Protein AF-A0A958B3D1-F1 (afdb_monomer)

Mean predicted aligned error: 5.1 Å

Radius of gyration: 20.56 Å; Cα contacts (8 Å, |Δi|>4): 135; chains: 1; bounding box: 48×47×53 Å

Structure (mmCIF, N/CA/C/O backbone):
data_AF-A0A958B3D1-F1
#
_entry.id   AF-A0A958B3D1-F1
#
loop_
_atom_site.group_PDB
_atom_site.id
_atom_site.type_symbol
_atom_site.label_atom_id
_atom_site.label_alt_id
_atom_site.label_comp_id
_atom_site.label_asym_id
_atom_site.label_entity_id
_atom_site.label_seq_id
_atom_site.pdbx_PDB_ins_code
_atom_site.Cartn_x
_atom_site.Cartn_y
_atom_site.Cartn_z
_atom_site.occupancy
_atom_site.B_iso_or_equiv
_atom_site.auth_seq_id
_atom_site.auth_comp_id
_atom_site.auth_asym_id
_atom_site.auth_atom_id
_atom_site.pdbx_PDB_model_num
ATOM 1 N N . MET A 1 1 ? 0.537 1.829 -17.828 1.00 72.56 1 MET A N 1
ATOM 2 C CA . MET A 1 1 ? -0.179 0.529 -17.848 1.00 72.56 1 MET A CA 1
ATOM 3 C C . MET A 1 1 ? 0.617 -0.429 -18.727 1.00 72.56 1 MET A C 1
ATOM 5 O O . MET A 1 1 ? 1.122 0.026 -19.743 1.00 72.56 1 MET A O 1
ATOM 9 N N . PHE A 1 2 ? 0.800 -1.696 -18.337 1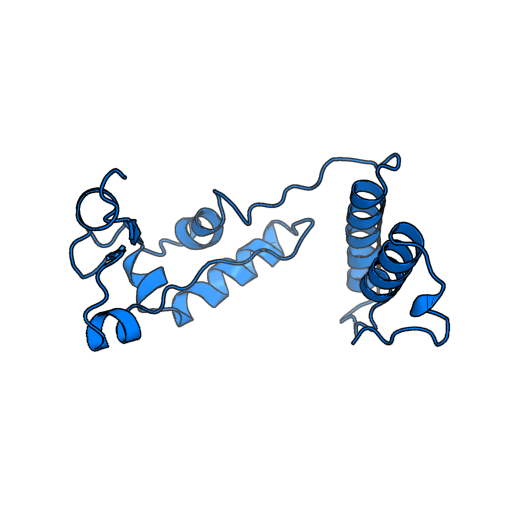.00 92.25 2 PHE A N 1
ATOM 10 C CA . PHE A 1 2 ? 1.580 -2.659 -19.131 1.00 92.25 2 PHE A CA 1
ATOM 11 C C . PHE A 1 2 ? 0.892 -2.945 -20.472 1.00 92.25 2 PHE A C 1
ATOM 13 O O . PHE A 1 2 ? -0.258 -3.385 -20.489 1.00 92.25 2 PHE A O 1
ATOM 20 N N . VAL A 1 3 ? 1.604 -2.720 -21.576 1.00 93.94 3 VAL A N 1
ATOM 21 C CA . VAL A 1 3 ? 1.149 -3.071 -22.925 1.00 93.94 3 VAL A CA 1
ATOM 22 C C . VAL A 1 3 ? 1.797 -4.392 -23.311 1.00 93.94 3 VAL A C 1
ATOM 24 O O . VAL A 1 3 ? 3.013 -4.549 -23.206 1.00 93.94 3 VAL A O 1
ATOM 27 N N . ARG A 1 4 ? 0.980 -5.363 -23.723 1.00 95.69 4 ARG A N 1
ATOM 28 C CA . ARG A 1 4 ? 1.493 -6.656 -24.179 1.00 95.69 4 ARG A CA 1
ATOM 29 C C . ARG A 1 4 ? 2.192 -6.464 -25.530 1.00 95.69 4 ARG A C 1
ATOM 31 O O . ARG A 1 4 ? 1.584 -5.852 -26.403 1.00 95.69 4 ARG A O 1
ATOM 38 N N . PRO A 1 5 ? 3.412 -6.988 -25.716 1.00 95.06 5 PRO A N 1
ATOM 39 C CA . PRO A 1 5 ? 4.048 -7.002 -27.027 1.00 95.06 5 PRO A CA 1
ATOM 40 C C . PRO A 1 5 ? 3.277 -7.915 -27.991 1.00 95.06 5 PRO A C 1
ATOM 42 O O . PRO A 1 5 ? 2.621 -8.867 -27.561 1.00 95.06 5 PRO A O 1
ATOM 45 N N . ASP A 1 6 ? 3.397 -7.669 -29.294 1.00 96.75 6 ASP A N 1
ATOM 46 C CA . ASP A 1 6 ? 2.649 -8.401 -30.330 1.00 96.75 6 ASP A CA 1
ATOM 47 C C . ASP A 1 6 ? 2.911 -9.917 -30.304 1.00 96.75 6 ASP A C 1
ATOM 49 O O . ASP A 1 6 ? 2.022 -10.728 -30.567 1.00 96.75 6 ASP A O 1
ATOM 53 N N . ASN A 1 7 ? 4.116 -10.327 -29.901 1.00 96.56 7 ASN A N 1
ATOM 54 C CA . ASN A 1 7 ? 4.509 -11.730 -29.780 1.00 96.56 7 ASN A CA 1
ATOM 55 C C . ASN A 1 7 ? 4.097 -12.389 -28.446 1.00 96.56 7 ASN A C 1
ATOM 57 O O . ASN A 1 7 ? 4.530 -13.505 -28.163 1.00 96.56 7 ASN A O 1
ATOM 61 N N . TRP A 1 8 ? 3.250 -11.759 -27.622 1.00 97.31 8 TRP A N 1
ATOM 62 C CA . TRP A 1 8 ? 2.885 -12.237 -26.277 1.00 97.31 8 TRP A CA 1
ATOM 63 C C . TRP A 1 8 ? 2.490 -13.718 -26.210 1.00 97.31 8 TRP A C 1
ATOM 65 O O . TRP A 1 8 ? 2.887 -14.445 -25.293 1.00 97.31 8 TRP A O 1
ATOM 75 N N . ASN A 1 9 ? 1.709 -14.182 -27.188 1.00 97.25 9 ASN A N 1
ATOM 76 C CA . ASN A 1 9 ? 1.213 -15.558 -27.229 1.00 97.25 9 ASN A CA 1
ATOM 77 C C . ASN A 1 9 ? 2.310 -16.585 -27.555 1.00 97.25 9 ASN A C 1
ATOM 79 O O . ASN A 1 9 ? 2.146 -17.751 -27.213 1.00 97.25 9 ASN A O 1
ATOM 83 N N . GLN A 1 10 ? 3.429 -16.149 -28.136 1.00 97.69 10 GLN A N 1
ATOM 84 C CA . GLN A 1 10 ? 4.596 -16.978 -28.457 1.00 97.69 10 GLN A CA 1
ATOM 85 C C . GLN A 1 10 ? 5.612 -17.026 -27.304 1.00 97.69 10 GLN A C 1
ATOM 87 O O . GLN A 1 10 ? 6.433 -17.934 -27.248 1.00 97.69 10 GLN A O 1
ATOM 92 N N . MET A 1 11 ? 5.540 -16.073 -26.369 1.00 98.00 11 MET A N 1
ATOM 93 C CA . MET A 1 11 ? 6.422 -16.009 -25.203 1.00 98.00 11 MET A CA 1
ATOM 94 C C . MET A 1 11 ? 6.110 -17.115 -24.188 1.00 98.00 11 MET A C 1
ATOM 96 O O . MET A 1 11 ? 4.949 -17.376 -23.852 1.00 98.00 11 MET A O 1
ATOM 100 N N . THR A 1 12 ? 7.159 -17.691 -23.619 1.00 98.12 12 THR A N 1
ATOM 101 C CA . THR A 1 12 ? 7.123 -18.580 -22.457 1.00 98.12 12 THR A CA 1
ATOM 102 C C . THR A 1 12 ? 6.622 -17.852 -21.198 1.00 98.12 12 THR A C 1
ATOM 104 O O . THR A 1 12 ? 6.640 -16.617 -21.119 1.00 98.12 12 THR A O 1
ATOM 107 N N . PRO A 1 13 ? 6.205 -18.584 -20.146 1.00 97.06 13 PRO A N 1
ATOM 108 C CA . PRO A 1 13 ? 5.838 -17.972 -18.869 1.00 97.06 13 PRO A CA 1
ATOM 109 C C . PRO A 1 13 ? 6.933 -17.077 -18.262 1.00 97.06 13 PRO A C 1
ATOM 111 O O . PRO A 1 13 ? 6.610 -16.020 -17.714 1.00 97.06 13 PRO A O 1
ATOM 114 N N . LEU A 1 14 ? 8.211 -17.459 -18.394 1.00 95.50 14 LEU A N 1
ATOM 115 C CA . LEU A 1 14 ? 9.348 -16.685 -17.881 1.00 95.50 14 LEU A CA 1
ATOM 116 C C . LEU A 1 14 ? 9.567 -15.393 -18.668 1.00 95.50 14 LEU A C 1
ATOM 118 O O . LEU A 1 14 ? 9.745 -14.338 -18.063 1.00 95.50 14 LEU A O 1
ATOM 122 N N . GLU A 1 15 ? 9.466 -15.431 -19.995 1.00 96.81 15 GLU A N 1
ATOM 123 C CA . GLU A 1 15 ? 9.561 -14.224 -20.822 1.00 96.81 15 GLU A CA 1
ATOM 124 C C . GLU A 1 15 ? 8.407 -13.259 -20.529 1.00 96.81 15 GLU A C 1
ATOM 126 O O . GLU A 1 15 ? 8.620 -12.057 -20.373 1.00 96.81 15 GLU A O 1
ATOM 131 N N . ARG A 1 16 ? 7.178 -13.772 -20.374 1.00 97.50 16 ARG A N 1
ATOM 132 C CA . ARG A 1 16 ? 6.017 -12.954 -19.982 1.00 97.50 16 ARG A CA 1
ATOM 133 C C . ARG A 1 16 ? 6.201 -12.325 -18.603 1.00 97.50 16 ARG A C 1
ATOM 135 O O . ARG A 1 16 ? 5.796 -11.182 -18.390 1.00 97.50 16 ARG A O 1
ATOM 142 N N . ARG A 1 17 ? 6.781 -13.070 -17.655 1.00 95.81 17 ARG A N 1
ATOM 143 C CA . ARG A 1 17 ? 7.137 -12.562 -16.323 1.00 95.81 17 ARG A CA 1
ATOM 144 C C . ARG A 1 17 ? 8.169 -11.445 -16.438 1.00 95.81 17 ARG A C 1
ATOM 146 O O . ARG A 1 17 ? 7.918 -10.370 -15.902 1.00 95.81 17 ARG A O 1
ATOM 153 N N . LYS A 1 18 ? 9.254 -11.669 -17.183 1.00 95.38 18 LYS A N 1
ATOM 154 C CA . LYS A 1 18 ? 10.297 -10.670 -17.432 1.00 95.38 18 LYS A CA 1
ATOM 155 C C . LYS A 1 18 ? 9.711 -9.394 -18.037 1.00 95.38 18 LYS A C 1
ATOM 157 O O . LYS A 1 18 ? 9.925 -8.327 -17.485 1.00 95.38 18 LYS A O 1
ATOM 162 N N . ALA A 1 19 ? 8.895 -9.500 -19.086 1.00 96.25 19 ALA A N 1
ATOM 163 C CA . ALA A 1 19 ? 8.279 -8.340 -19.735 1.00 96.25 19 ALA A CA 1
ATOM 164 C C . ALA A 1 19 ? 7.405 -7.506 -18.782 1.00 96.25 19 ALA A C 1
ATOM 166 O O . ALA A 1 19 ? 7.448 -6.277 -18.817 1.00 96.25 19 ALA A O 1
ATOM 167 N N . ARG A 1 20 ? 6.636 -8.157 -17.895 1.00 96.19 20 ARG A N 1
ATOM 168 C CA . ARG A 1 20 ? 5.851 -7.451 -16.868 1.00 96.19 20 ARG A CA 1
ATOM 169 C C . ARG A 1 20 ? 6.740 -6.753 -15.843 1.00 96.19 20 ARG A C 1
ATOM 171 O O . ARG A 1 20 ? 6.461 -5.610 -15.499 1.00 96.19 20 ARG A O 1
ATOM 178 N N . LEU A 1 21 ? 7.783 -7.428 -15.364 1.00 96.00 21 LEU A N 1
ATOM 179 C CA . LEU A 1 21 ? 8.709 -6.858 -14.385 1.00 96.00 21 LEU A CA 1
ATOM 180 C C . LEU A 1 21 ? 9.542 -5.720 -14.986 1.00 96.00 21 LEU A C 1
ATOM 182 O O . LEU A 1 21 ? 9.762 -4.723 -14.309 1.00 96.00 21 LEU A O 1
ATOM 186 N N . ASP A 1 22 ? 9.950 -5.825 -16.253 1.00 95.56 22 ASP A N 1
ATOM 187 C CA . ASP A 1 22 ? 10.664 -4.765 -16.972 1.00 95.56 22 ASP A CA 1
ATOM 188 C C . ASP A 1 22 ? 9.773 -3.524 -17.110 1.00 95.56 22 ASP A C 1
ATOM 190 O O . ASP A 1 22 ? 10.207 -2.410 -16.825 1.00 95.56 22 ASP A O 1
ATOM 194 N N . ALA A 1 23 ? 8.507 -3.707 -17.490 1.00 95.50 23 ALA A N 1
ATOM 195 C CA . ALA A 1 23 ? 7.557 -2.605 -17.597 1.00 95.50 23 ALA A CA 1
ATOM 196 C C . ALA A 1 23 ? 7.201 -1.977 -16.242 1.00 95.50 23 ALA A C 1
ATOM 198 O O . ALA A 1 23 ? 6.945 -0.779 -16.172 1.00 95.50 23 ALA A O 1
ATOM 199 N N . TRP A 1 24 ? 7.163 -2.775 -15.174 1.00 94.81 24 TRP A N 1
ATOM 200 C CA . TRP A 1 24 ? 6.938 -2.286 -13.816 1.00 94.81 24 TRP A CA 1
ATOM 201 C C . TRP A 1 24 ? 8.143 -1.497 -13.287 1.00 94.81 24 TRP A C 1
ATOM 203 O O . TRP A 1 24 ? 7.962 -0.392 -12.784 1.00 94.81 24 TRP A O 1
ATOM 213 N N . GLN A 1 25 ? 9.363 -2.018 -13.456 1.00 95.25 25 GLN A N 1
ATOM 214 C CA . GLN A 1 25 ? 10.596 -1.365 -13.007 1.00 95.25 25 GLN A CA 1
ATOM 215 C C . GLN A 1 25 ? 10.850 -0.030 -13.716 1.00 95.25 25 GLN A C 1
ATOM 217 O O . GLN A 1 25 ? 11.384 0.898 -13.116 1.00 95.25 25 GLN A O 1
ATOM 222 N N . ASN A 1 26 ? 10.463 0.056 -14.991 1.00 94.19 26 ASN A N 1
ATOM 223 C CA . ASN A 1 26 ? 10.667 1.228 -15.841 1.00 94.19 26 ASN A CA 1
ATOM 224 C C . ASN A 1 26 ? 9.371 2.020 -16.070 1.00 94.19 26 ASN A C 1
ATOM 226 O O . ASN A 1 26 ? 9.228 2.697 -17.090 1.00 94.19 26 ASN A O 1
ATOM 230 N N . ALA A 1 27 ? 8.397 1.910 -15.161 1.00 93.75 27 ALA A N 1
ATOM 231 C CA . ALA A 1 27 ? 7.184 2.709 -15.246 1.00 93.75 27 ALA A CA 1
ATOM 232 C C . ALA A 1 27 ? 7.544 4.211 -15.252 1.00 93.75 27 ALA A C 1
ATOM 234 O O . ALA A 1 27 ? 8.397 4.630 -14.468 1.00 93.75 27 ALA A O 1
ATOM 235 N N . PRO A 1 28 ? 6.916 5.036 -16.113 1.00 92.56 28 PRO A N 1
ATOM 236 C CA . PRO A 1 28 ? 7.197 6.464 -16.146 1.00 92.56 28 PRO A CA 1
ATOM 237 C C . PRO A 1 28 ? 6.683 7.109 -14.856 1.00 92.56 28 PRO A C 1
ATOM 239 O O . PRO A 1 28 ? 5.476 7.142 -14.608 1.00 92.56 28 PRO A O 1
ATOM 242 N N . VAL A 1 29 ? 7.610 7.596 -14.035 1.00 93.25 29 VAL A N 1
ATOM 243 C CA . VAL A 1 29 ? 7.337 8.294 -12.776 1.00 93.25 29 VAL A CA 1
ATOM 244 C C . VAL A 1 29 ? 7.945 9.687 -12.865 1.00 93.25 29 VAL A C 1
ATOM 246 O O . VAL A 1 29 ? 9.110 9.839 -13.226 1.00 93.25 29 VAL A O 1
ATOM 249 N N . GLU A 1 30 ? 7.152 10.702 -12.536 1.00 96.50 30 GLU A N 1
ATOM 250 C CA . GLU A 1 30 ? 7.647 12.064 -12.359 1.00 96.50 30 GLU A CA 1
ATOM 251 C C . GLU A 1 30 ? 8.214 12.201 -10.943 1.00 96.50 30 GLU A C 1
ATOM 253 O O . GLU A 1 30 ? 7.495 12.051 -9.951 1.00 96.50 30 GLU A O 1
ATOM 258 N N . PHE A 1 31 ? 9.521 12.435 -10.841 1.00 95.94 31 PHE A N 1
ATOM 259 C CA . PHE A 1 31 ? 10.200 12.594 -9.559 1.00 95.94 31 PHE A CA 1
ATOM 260 C C . PHE A 1 31 ? 10.280 14.065 -9.170 1.00 95.94 31 PHE A C 1
ATOM 262 O O . PHE A 1 31 ? 10.602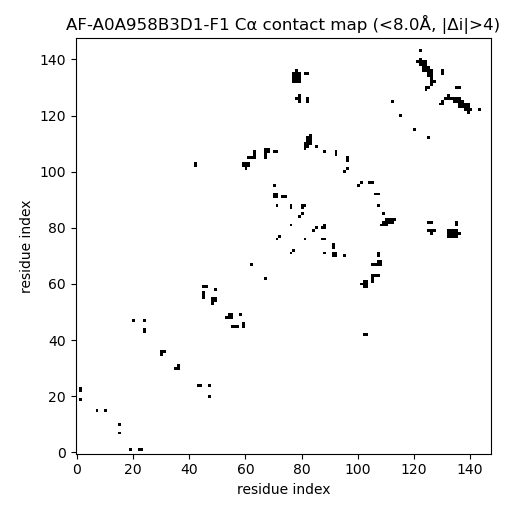 14.925 -9.984 1.00 95.94 31 PHE A O 1
ATOM 269 N N . VAL A 1 32 ? 10.052 14.343 -7.886 1.00 96.44 32 VAL A N 1
ATOM 270 C CA . VAL A 1 32 ? 10.136 15.702 -7.328 1.00 96.44 32 VAL A CA 1
ATOM 271 C C . VAL A 1 32 ? 11.564 16.258 -7.301 1.00 96.44 32 VAL A C 1
ATOM 273 O O . VAL A 1 32 ? 11.743 17.465 -7.172 1.00 96.44 32 VAL A O 1
ATOM 276 N N . SER A 1 33 ? 12.578 15.389 -7.387 1.00 97.75 33 SER A N 1
ATOM 277 C CA . SER A 1 33 ? 13.988 15.773 -7.454 1.00 97.75 33 SER A CA 1
ATOM 278 C C . SER A 1 33 ? 14.869 14.637 -8.008 1.00 97.75 33 SER A C 1
ATOM 280 O O . SER A 1 33 ? 14.454 13.470 -7.975 1.00 97.75 33 SER A O 1
ATOM 282 N N . PRO A 1 34 ? 16.100 14.938 -8.466 1.00 97.75 34 PRO A N 1
ATOM 283 C CA . PRO A 1 34 ? 17.074 13.920 -8.872 1.00 97.75 34 PRO A CA 1
ATOM 284 C C . PRO A 1 34 ? 17.437 12.935 -7.750 1.00 97.75 34 PRO A C 1
ATOM 286 O O . PRO A 1 34 ? 17.649 11.748 -7.996 1.00 97.75 34 PRO A O 1
ATOM 289 N N . GLU A 1 35 ? 17.478 13.398 -6.500 1.00 96.50 35 GLU A N 1
ATOM 290 C CA . GLU A 1 35 ? 17.765 12.559 -5.332 1.00 96.50 35 GLU A CA 1
ATOM 291 C C . GLU A 1 35 ? 16.643 11.542 -5.095 1.00 96.50 35 GLU A C 1
ATOM 293 O O . GLU A 1 35 ? 16.917 10.378 -4.793 1.00 96.50 35 GLU A O 1
ATOM 298 N N . ALA A 1 36 ? 15.383 11.957 -5.272 1.00 94.31 36 ALA A N 1
ATOM 299 C CA . ALA A 1 36 ? 14.231 11.066 -5.171 1.00 94.31 36 ALA A CA 1
ATOM 300 C C . ALA A 1 36 ? 14.263 9.981 -6.260 1.00 94.31 36 ALA A C 1
ATOM 302 O O . ALA A 1 36 ? 14.022 8.809 -5.964 1.00 94.31 36 ALA A O 1
ATOM 303 N N . GLU A 1 37 ? 14.621 10.348 -7.494 1.00 96.12 37 GLU A N 1
ATOM 304 C CA . GLU A 1 37 ? 14.802 9.399 -8.597 1.00 96.12 37 GLU A CA 1
ATOM 305 C C . GLU A 1 37 ? 15.918 8.389 -8.300 1.00 96.12 37 GLU A C 1
ATOM 307 O O . GLU A 1 37 ? 15.720 7.178 -8.434 1.00 96.12 37 GLU A O 1
ATOM 312 N N . ALA A 1 38 ? 17.085 8.863 -7.856 1.00 96.00 38 ALA A N 1
ATOM 313 C CA . ALA A 1 38 ? 18.212 7.997 -7.524 1.00 96.00 38 ALA A CA 1
ATOM 314 C C . ALA A 1 38 ? 17.851 7.013 -6.400 1.00 96.00 38 ALA A C 1
ATOM 316 O O . ALA A 1 38 ? 18.099 5.809 -6.511 1.00 96.00 38 ALA A O 1
ATOM 317 N N . ALA A 1 39 ? 17.194 7.500 -5.344 1.00 94.06 39 ALA A N 1
ATOM 318 C CA . ALA A 1 39 ? 16.777 6.671 -4.221 1.00 94.06 39 ALA A CA 1
ATOM 319 C C . ALA A 1 39 ? 15.683 5.656 -4.614 1.00 94.06 39 ALA A C 1
ATOM 321 O O . ALA A 1 39 ? 15.651 4.546 -4.075 1.00 94.06 39 ALA A O 1
ATOM 322 N N . TYR A 1 40 ? 14.793 6.006 -5.547 1.00 94.31 40 TYR A N 1
ATOM 323 C CA . TYR A 1 40 ? 13.817 5.076 -6.118 1.00 94.31 40 TYR A CA 1
ATOM 324 C C . TYR A 1 40 ? 14.503 3.969 -6.921 1.00 94.31 40 TYR A C 1
ATOM 326 O O . TYR A 1 40 ? 14.245 2.792 -6.666 1.00 94.31 40 TYR A O 1
ATOM 334 N N . LYS A 1 41 ? 15.418 4.331 -7.833 1.00 95.12 41 LYS A N 1
ATOM 335 C CA . LYS A 1 41 ? 16.146 3.378 -8.689 1.00 95.12 41 LYS A CA 1
ATOM 336 C C . LYS A 1 41 ? 16.891 2.327 -7.868 1.00 95.12 41 LYS A C 1
ATOM 338 O O . LYS A 1 41 ? 16.762 1.141 -8.152 1.00 95.12 41 LYS A O 1
ATOM 343 N N . VAL A 1 42 ? 17.565 2.742 -6.793 1.00 95.00 42 VAL A N 1
ATOM 344 C CA . VAL A 1 42 ? 18.244 1.818 -5.867 1.00 95.00 42 VAL A CA 1
ATOM 345 C C . VAL A 1 42 ? 17.269 0.804 -5.252 1.00 95.00 42 VAL A C 1
ATOM 347 O O . VAL A 1 42 ? 17.553 -0.393 -5.224 1.00 95.00 42 VAL A O 1
ATOM 350 N N . ARG A 1 43 ? 16.107 1.255 -4.758 1.00 94.62 43 ARG A N 1
ATOM 351 C CA . ARG A 1 43 ? 15.122 0.371 -4.106 1.00 94.62 43 ARG A CA 1
ATOM 352 C C . ARG A 1 43 ? 14.452 -0.579 -5.094 1.00 94.62 43 ARG A C 1
ATOM 354 O O . ARG A 1 43 ? 14.345 -1.772 -4.816 1.00 94.62 43 ARG A O 1
ATOM 361 N N . ILE A 1 44 ? 14.024 -0.073 -6.249 1.00 95.19 44 ILE A N 1
ATOM 362 C CA . ILE A 1 44 ? 13.328 -0.897 -7.239 1.00 95.19 44 ILE A CA 1
ATOM 363 C C . ILE A 1 44 ? 14.265 -1.901 -7.915 1.00 95.19 44 ILE A C 1
ATOM 365 O O . ILE A 1 44 ? 13.846 -3.017 -8.211 1.00 95.19 44 ILE A O 1
ATOM 369 N N . GLU A 1 45 ? 15.544 -1.557 -8.098 1.00 95.69 45 GLU A N 1
ATOM 370 C CA . GLU A 1 45 ? 16.560 -2.499 -8.570 1.00 95.69 45 GLU A CA 1
ATOM 371 C C . GLU A 1 45 ? 16.793 -3.625 -7.557 1.00 95.69 45 GLU A C 1
ATOM 373 O O . GLU A 1 45 ? 16.808 -4.794 -7.942 1.00 95.69 45 GLU A O 1
ATOM 378 N N . ARG A 1 46 ? 16.897 -3.303 -6.260 1.00 96.06 46 ARG A N 1
ATOM 379 C CA . ARG A 1 46 ? 16.994 -4.318 -5.199 1.00 96.06 46 ARG A CA 1
ATOM 380 C C . ARG A 1 46 ? 15.797 -5.269 -5.230 1.00 96.06 46 ARG A C 1
ATOM 382 O O . ARG A 1 46 ? 15.982 -6.484 -5.223 1.00 96.06 46 ARG A O 1
ATOM 389 N N . LEU A 1 47 ? 14.581 -4.726 -5.312 1.00 95.12 47 LEU A N 1
ATOM 390 C CA . LEU A 1 47 ? 13.358 -5.530 -5.380 1.00 95.12 47 LEU A CA 1
ATOM 391 C C . LEU A 1 47 ? 13.326 -6.403 -6.641 1.00 95.12 47 LEU A C 1
ATOM 393 O O . LEU A 1 47 ? 12.951 -7.574 -6.572 1.00 95.12 47 LEU A O 1
ATOM 397 N N . ARG A 1 48 ? 13.791 -5.873 -7.778 1.00 95.44 48 ARG A N 1
ATOM 398 C CA . ARG A 1 48 ? 13.902 -6.641 -9.017 1.00 95.44 48 ARG A CA 1
ATOM 399 C C . ARG A 1 48 ? 14.869 -7.818 -8.887 1.00 95.44 48 ARG A C 1
ATOM 401 O O . ARG A 1 48 ? 14.496 -8.932 -9.247 1.00 95.44 48 ARG A O 1
ATOM 408 N N . LYS A 1 49 ? 16.069 -7.584 -8.350 1.00 96.38 49 LYS A N 1
ATOM 409 C CA . LYS A 1 49 ? 17.084 -8.625 -8.125 1.00 96.38 49 LYS A CA 1
ATOM 410 C C . LYS A 1 49 ? 16.569 -9.736 -7.216 1.00 96.38 49 LYS A C 1
ATOM 412 O O . LYS A 1 49 ? 16.758 -10.907 -7.527 1.00 96.38 49 LYS A O 1
ATOM 417 N N . ILE A 1 50 ? 15.850 -9.384 -6.147 1.00 94.69 50 ILE A N 1
ATOM 418 C CA . ILE A 1 50 ? 15.215 -10.365 -5.253 1.00 94.69 50 ILE A CA 1
ATOM 419 C C . ILE A 1 50 ? 14.210 -11.230 -6.015 1.00 94.69 50 ILE A C 1
ATOM 421 O O . ILE A 1 50 ? 14.240 -12.452 -5.892 1.00 94.69 50 ILE A O 1
ATOM 425 N N . TYR A 1 51 ? 13.348 -10.629 -6.840 1.00 93.25 51 TYR A N 1
ATOM 426 C CA . TYR A 1 51 ? 12.415 -11.405 -7.654 1.00 93.25 51 TYR A CA 1
ATOM 427 C C . TYR A 1 51 ? 13.125 -12.318 -8.652 1.00 93.25 51 TYR A C 1
ATOM 429 O O . TYR A 1 51 ? 12.664 -13.436 -8.871 1.00 93.25 51 TYR A O 1
ATOM 437 N N . ASP A 1 52 ? 14.222 -11.883 -9.256 1.00 94.06 52 ASP A N 1
ATOM 438 C CA . ASP A 1 52 ? 14.979 -12.704 -10.205 1.00 94.06 52 ASP A CA 1
ATOM 439 C C . ASP A 1 52 ? 15.956 -13.682 -9.531 1.00 94.06 52 ASP A C 1
ATOM 441 O O . ASP A 1 52 ? 16.651 -14.422 -10.223 1.00 94.06 52 ASP A O 1
ATOM 445 N N . MET A 1 53 ? 15.946 -13.761 -8.193 1.00 93.19 53 MET A N 1
ATOM 446 C CA . MET A 1 53 ? 16.851 -14.599 -7.398 1.00 93.19 53 MET A CA 1
ATOM 447 C C . MET A 1 53 ? 18.333 -14.301 -7.685 1.00 93.19 53 MET A C 1
ATOM 449 O O . MET A 1 53 ? 19.192 -15.179 -7.592 1.00 93.19 53 MET A O 1
ATOM 453 N N . GLU A 1 54 ? 18.638 -13.052 -8.030 1.00 95.81 54 GLU A N 1
ATOM 454 C CA . GLU A 1 54 ? 19.990 -12.571 -8.288 1.00 95.81 54 GLU A CA 1
ATOM 455 C C . GLU A 1 54 ? 20.682 -12.122 -6.987 1.00 95.81 54 GLU A C 1
ATOM 457 O O . GLU A 1 54 ? 20.015 -11.751 -6.008 1.00 95.81 54 GLU A O 1
ATOM 462 N N . PRO A 1 55 ? 22.030 -12.098 -6.952 1.00 96.38 55 PRO A N 1
ATOM 463 C CA . PRO A 1 55 ? 22.765 -11.479 -5.858 1.00 96.38 55 PRO A CA 1
ATOM 464 C C . PRO A 1 55 ? 22.335 -10.023 -5.637 1.00 96.38 55 PRO A C 1
ATOM 466 O O . PRO A 1 55 ? 2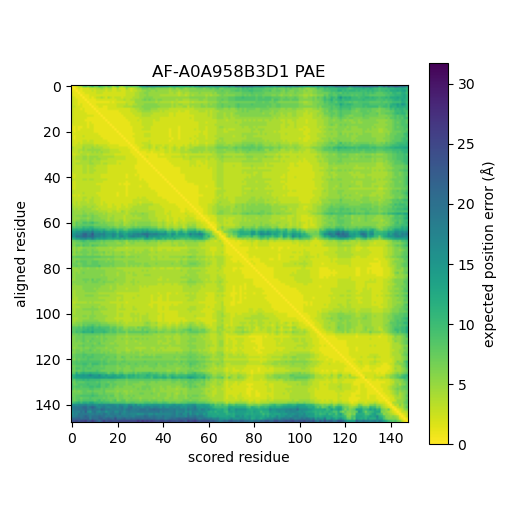2.288 -9.212 -6.563 1.00 96.38 55 PRO A O 1
ATOM 469 N N . HIS A 1 56 ? 22.045 -9.691 -4.385 1.00 95.12 56 HIS A N 1
ATOM 470 C CA . HIS A 1 56 ? 21.577 -8.380 -3.953 1.00 95.12 56 HIS A CA 1
ATOM 471 C C . HIS A 1 56 ? 22.263 -7.993 -2.640 1.00 95.12 56 HIS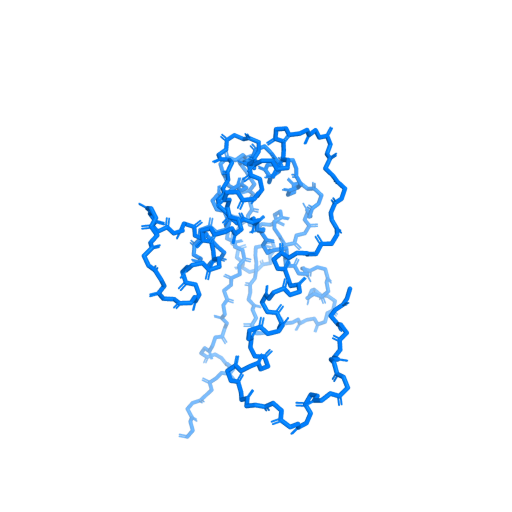 A C 1
ATOM 473 O O . HIS A 1 56 ? 22.818 -8.835 -1.937 1.00 95.12 56 HIS A O 1
ATOM 479 N N . ASP A 1 57 ? 22.271 -6.700 -2.340 1.00 94.44 57 ASP A N 1
ATOM 480 C CA . ASP A 1 57 ? 23.035 -6.112 -1.239 1.00 94.44 57 ASP A CA 1
ATOM 481 C C . ASP A 1 57 ? 22.467 -6.453 0.147 1.00 94.44 57 ASP A C 1
ATOM 483 O O . ASP A 1 57 ? 23.232 -6.661 1.088 1.00 94.44 57 ASP A O 1
ATOM 487 N N . ARG A 1 58 ? 21.137 -6.516 0.285 1.00 94.75 58 ARG A N 1
ATOM 488 C CA . ARG A 1 58 ? 20.446 -6.907 1.523 1.00 94.75 58 ARG A CA 1
ATOM 489 C C . ARG A 1 58 ? 18.981 -7.302 1.290 1.00 94.75 58 ARG A C 1
ATOM 491 O O . ARG A 1 58 ? 18.382 -6.823 0.325 1.00 94.75 58 ARG A O 1
ATOM 498 N N . PRO A 1 59 ? 18.359 -8.077 2.198 1.00 91.06 59 PRO A N 1
ATOM 499 C CA . PRO A 1 59 ? 16.925 -8.353 2.148 1.00 91.06 59 PRO A CA 1
ATOM 500 C C . PRO A 1 59 ? 16.067 -7.079 2.177 1.00 91.06 59 PRO A C 1
ATOM 502 O O . PRO A 1 59 ? 16.489 -6.034 2.688 1.00 91.06 59 PRO A O 1
ATOM 505 N N . ILE A 1 60 ? 14.839 -7.196 1.668 1.00 90.81 60 ILE A N 1
ATOM 506 C CA . ILE A 1 60 ? 13.796 -6.170 1.781 1.00 90.81 60 ILE A CA 1
ATOM 507 C C . ILE A 1 60 ? 12.958 -6.427 3.027 1.00 90.81 60 ILE A C 1
ATOM 509 O O . ILE A 1 60 ? 12.518 -7.550 3.268 1.00 90.81 60 ILE A O 1
ATOM 513 N N . ALA A 1 61 ? 12.712 -5.365 3.791 1.00 86.12 61 ALA A N 1
ATOM 514 C CA . ALA A 1 61 ? 11.732 -5.376 4.865 1.00 86.12 61 ALA A CA 1
ATOM 515 C C . ALA A 1 61 ? 10.379 -4.895 4.321 1.00 86.12 61 ALA A C 1
ATOM 517 O O . ALA A 1 61 ? 10.199 -3.703 4.068 1.00 86.12 6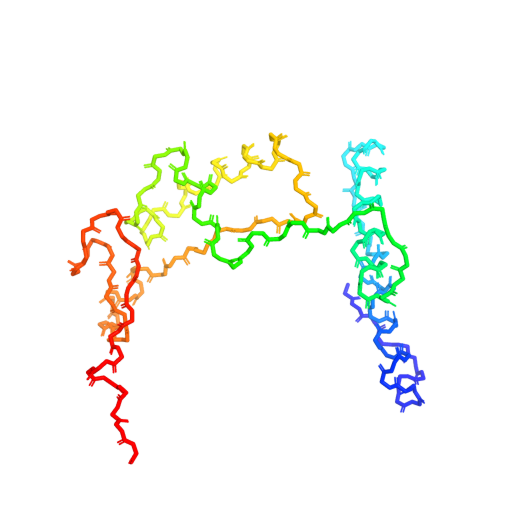1 ALA A O 1
ATOM 518 N N . ASP A 1 62 ? 9.438 -5.825 4.147 1.00 86.69 62 ASP A N 1
ATOM 519 C CA . ASP A 1 62 ? 8.048 -5.526 3.797 1.00 86.69 62 ASP A CA 1
ATOM 520 C C . ASP A 1 62 ? 7.131 -5.779 5.011 1.00 86.69 62 ASP A C 1
ATOM 522 O O . ASP A 1 62 ? 6.917 -6.932 5.392 1.00 86.69 62 ASP A O 1
ATOM 526 N N . PRO A 1 63 ? 6.594 -4.725 5.649 1.00 81.75 63 PRO A N 1
ATOM 527 C CA . PRO A 1 63 ? 5.729 -4.854 6.819 1.00 81.75 63 PRO A CA 1
ATOM 528 C C . PRO A 1 63 ? 4.240 -5.071 6.476 1.00 81.75 63 PRO A C 1
ATOM 530 O O . PRO A 1 63 ? 3.415 -5.065 7.395 1.00 81.75 63 PRO A O 1
ATOM 533 N N . PHE A 1 64 ? 3.868 -5.237 5.196 1.00 74.38 64 PHE A N 1
ATOM 534 C CA . PHE A 1 64 ? 2.469 -5.327 4.748 1.00 74.38 64 PHE A CA 1
ATOM 535 C C . PHE A 1 64 ? 1.663 -6.418 5.476 1.00 74.38 64 PHE A C 1
ATOM 537 O O . PHE A 1 64 ? 0.486 -6.212 5.774 1.00 74.38 64 PHE A O 1
ATOM 544 N N . MET A 1 65 ? 2.296 -7.537 5.850 1.00 62.44 65 MET A N 1
ATOM 545 C CA . MET A 1 65 ? 1.667 -8.603 6.634 1.00 62.44 65 MET A CA 1
ATOM 546 C C . MET A 1 65 ? 2.302 -8.726 8.024 1.00 62.44 65 MET A C 1
ATOM 548 O O . MET A 1 65 ? 3.433 -9.176 8.168 1.00 62.44 65 MET A O 1
ATOM 552 N N . GLY A 1 66 ? 1.549 -8.336 9.057 1.00 62.16 66 GLY A N 1
ATOM 553 C CA . GLY A 1 66 ? 1.889 -8.560 10.469 1.00 62.16 66 GLY A CA 1
ATOM 554 C C . GLY A 1 66 ? 2.323 -7.319 11.256 1.00 62.16 66 GLY A C 1
ATOM 555 O O . GLY A 1 66 ? 2.202 -7.324 12.477 1.00 62.16 66 GLY A O 1
ATOM 556 N N . ALA A 1 67 ? 2.760 -6.241 10.593 1.00 66.06 67 ALA A N 1
ATOM 557 C CA . ALA A 1 67 ? 3.223 -5.018 11.268 1.00 66.06 67 ALA A CA 1
ATOM 558 C C . ALA A 1 67 ? 2.617 -3.715 10.718 1.00 66.06 67 ALA A C 1
ATOM 560 O O . ALA A 1 67 ? 2.984 -2.632 11.170 1.00 66.06 67 ALA A O 1
ATOM 561 N N . SER A 1 68 ? 1.677 -3.783 9.774 1.00 77.62 68 SER A N 1
ATOM 562 C CA . SER A 1 68 ? 1.088 -2.594 9.148 1.00 77.62 68 SER A 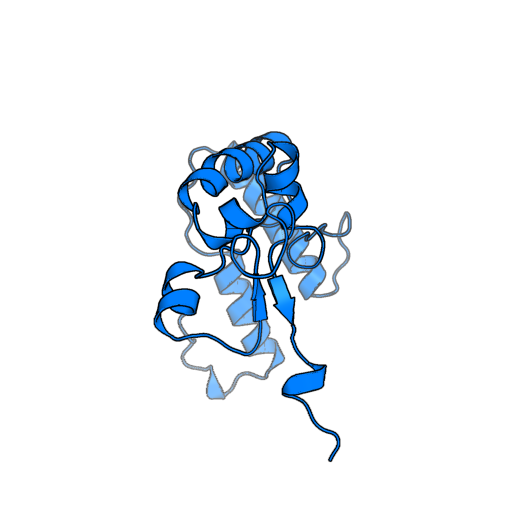CA 1
ATOM 563 C C . SER A 1 68 ? 0.416 -1.663 10.167 1.00 77.62 68 SER A C 1
ATOM 565 O O . SER A 1 68 ? 0.571 -0.447 10.093 1.00 77.62 68 SER A O 1
ATOM 567 N N . GLU A 1 69 ? -0.230 -2.197 11.206 1.00 87.69 69 GLU A N 1
ATOM 568 C CA . GLU A 1 69 ? -0.830 -1.364 12.258 1.00 87.69 69 GLU A CA 1
ATOM 569 C C . GLU A 1 69 ? 0.195 -0.602 13.113 1.00 87.69 69 GLU A C 1
ATOM 571 O O . GLU A 1 69 ? -0.113 0.488 13.597 1.00 87.69 69 GLU A O 1
ATOM 576 N N . TYR A 1 70 ? 1.418 -1.121 13.293 1.00 89.12 70 TYR A N 1
ATOM 577 C CA . TYR A 1 70 ? 2.455 -0.464 14.107 1.00 89.12 70 TYR A CA 1
ATOM 578 C C . TYR A 1 70 ? 2.712 0.980 13.647 1.00 89.12 70 TYR A C 1
ATOM 580 O O . TYR A 1 70 ? 2.882 1.893 14.459 1.00 89.12 70 TYR A O 1
ATOM 588 N N . ILE A 1 71 ? 2.659 1.190 12.333 1.00 90.56 71 ILE A N 1
ATOM 589 C CA . ILE A 1 71 ? 2.931 2.454 11.645 1.00 90.56 71 ILE A CA 1
ATOM 590 C C . ILE A 1 71 ? 2.032 3.583 12.136 1.00 90.56 71 ILE A C 1
ATOM 592 O O . ILE A 1 71 ? 2.489 4.716 12.294 1.00 90.56 71 ILE A O 1
ATOM 596 N N . VAL A 1 72 ? 0.762 3.267 12.387 1.00 92.38 72 VAL A N 1
ATOM 597 C CA . VAL A 1 72 ? -0.237 4.225 12.868 1.00 92.38 72 VAL A CA 1
ATOM 598 C C . VAL A 1 72 ? -0.351 4.187 14.393 1.00 92.38 72 VAL A C 1
ATOM 600 O O . VAL A 1 72 ? -0.487 5.235 15.026 1.00 92.38 72 VAL A O 1
ATOM 603 N N . ARG A 1 73 ? -0.194 3.012 15.018 1.00 92.50 73 ARG A N 1
ATOM 604 C CA . ARG A 1 73 ? -0.277 2.843 16.479 1.00 92.50 73 ARG A CA 1
ATOM 605 C C . ARG A 1 73 ? 0.807 3.607 17.235 1.00 92.50 73 ARG A C 1
ATOM 607 O O . ARG A 1 73 ? 0.532 4.118 18.317 1.00 92.50 73 ARG A O 1
ATOM 614 N N . ARG A 1 74 ? 1.998 3.796 16.653 1.00 92.12 74 ARG A N 1
ATOM 615 C CA . ARG A 1 74 ? 3.057 4.655 17.228 1.00 92.12 74 ARG A CA 1
ATOM 616 C C . ARG A 1 74 ? 2.629 6.121 17.426 1.00 92.12 74 ARG A C 1
ATOM 618 O O . ARG A 1 74 ? 3.305 6.863 18.130 1.00 92.12 74 ARG A O 1
ATOM 625 N N . LYS A 1 75 ? 1.533 6.548 16.785 1.00 94.81 75 LYS A N 1
ATOM 626 C CA . LYS A 1 75 ? 0.918 7.879 16.918 1.00 94.81 75 LYS A CA 1
ATOM 627 C C . LYS A 1 75 ? -0.394 7.859 17.710 1.00 94.81 75 LYS A C 1
ATOM 629 O O . LYS A 1 75 ? -1.147 8.823 17.667 1.00 94.81 75 LYS A O 1
ATOM 634 N N . GLY A 1 76 ? -0.667 6.777 18.440 1.00 94.00 76 GLY A N 1
ATOM 635 C CA . GLY A 1 76 ? -1.834 6.658 19.317 1.00 94.00 76 GLY A CA 1
ATOM 636 C C . GLY A 1 76 ? -3.143 6.295 18.612 1.00 94.00 76 GLY A C 1
ATOM 637 O O . GLY A 1 76 ? -4.184 6.298 19.268 1.00 94.00 76 GLY A O 1
ATOM 638 N N . VAL A 1 77 ? -3.103 5.961 17.315 1.00 94.81 77 VAL A N 1
ATOM 639 C CA . VAL A 1 77 ? -4.275 5.499 16.552 1.00 94.81 77 VAL A CA 1
ATOM 640 C C . VAL A 1 77 ? -4.831 4.216 17.176 1.00 94.81 77 VAL A C 1
ATOM 642 O O . VAL A 1 77 ? -4.086 3.257 17.400 1.00 94.81 77 VAL A O 1
ATOM 645 N N . GLN A 1 78 ? -6.136 4.211 17.456 1.00 94.12 78 GLN A N 1
ATOM 646 C CA . GLN A 1 78 ? -6.854 3.076 18.042 1.00 94.12 78 GLN A CA 1
ATOM 647 C C . GLN A 1 78 ? -7.494 2.195 16.965 1.00 94.12 78 GLN A C 1
ATOM 649 O O . GLN A 1 78 ? -7.618 2.595 15.810 1.00 94.12 78 GLN A O 1
ATOM 654 N N . GLY A 1 79 ? -7.937 0.992 17.337 1.00 93.38 79 GLY A N 1
ATOM 655 C CA . GLY A 1 79 ? -8.581 0.075 16.398 1.00 93.38 79 GLY A CA 1
ATOM 656 C C . GLY A 1 79 ? -9.882 0.627 15.818 1.00 93.38 79 GLY A C 1
ATOM 657 O O . GLY A 1 79 ? -10.098 0.536 14.612 1.00 93.38 79 GLY A O 1
ATOM 658 N N . THR A 1 80 ? -10.681 1.327 16.624 1.00 94.62 80 THR A N 1
ATOM 659 C CA . THR A 1 80 ? -11.854 2.079 16.145 1.00 94.62 80 THR A CA 1
ATOM 660 C C . THR A 1 80 ? -11.509 3.130 15.095 1.00 94.62 80 THR A C 1
ATOM 662 O O . THR A 1 80 ? -12.306 3.366 14.188 1.00 94.62 80 THR A O 1
ATOM 665 N N . ASP A 1 81 ? -10.322 3.740 15.150 1.00 95.62 81 ASP A N 1
ATOM 666 C CA . ASP A 1 81 ? -9.899 4.700 14.132 1.00 95.62 81 ASP A CA 1
ATOM 667 C C . ASP A 1 81 ? -9.610 4.021 12.786 1.00 95.62 81 ASP A C 1
ATOM 669 O O . ASP A 1 81 ? -9.994 4.552 11.743 1.00 95.62 81 ASP A O 1
ATOM 673 N N . LEU A 1 82 ? -9.008 2.824 12.802 1.00 94.25 82 LEU A N 1
ATOM 674 C CA . LEU A 1 82 ? -8.810 1.997 11.602 1.00 94.25 82 LEU A CA 1
ATOM 675 C C . LEU A 1 82 ? -10.140 1.549 10.971 1.00 94.25 82 LEU A C 1
ATOM 677 O O . LEU A 1 82 ? -10.199 1.328 9.761 1.00 94.25 82 LEU A O 1
ATOM 681 N N . VAL A 1 83 ? -11.202 1.436 11.771 1.00 95.50 83 VAL A N 1
ATOM 682 C CA . VAL A 1 83 ? -12.529 0.979 11.331 1.00 95.50 83 VAL A CA 1
ATOM 683 C C . VAL A 1 83 ? -13.437 2.135 10.885 1.00 95.50 83 VAL A C 1
ATOM 685 O O . VAL A 1 83 ? -14.171 1.999 9.906 1.00 95.50 83 VAL A O 1
ATOM 688 N N . TYR A 1 84 ? -13.393 3.286 11.561 1.00 96.06 84 TYR A N 1
ATOM 689 C CA . TYR A 1 84 ? -14.370 4.367 11.361 1.00 96.06 84 TYR A CA 1
ATOM 690 C C . TYR A 1 84 ? -13.776 5.735 11.007 1.00 96.06 84 TYR A C 1
ATOM 692 O O . TYR A 1 84 ? -14.477 6.552 10.404 1.00 96.06 84 TYR A O 1
ATOM 700 N N . ASN A 1 85 ? -12.513 6.001 11.359 1.00 94.88 85 ASN A N 1
ATOM 701 C CA . ASN A 1 85 ? -11.906 7.336 11.289 1.00 94.88 85 ASN A CA 1
ATOM 702 C C . ASN A 1 85 ? -10.695 7.366 10.344 1.00 94.88 85 ASN A C 1
ATOM 704 O O . ASN A 1 85 ? -9.603 7.787 10.727 1.00 94.88 85 ASN A O 1
ATOM 708 N N . HIS A 1 86 ? -10.891 6.942 9.092 1.00 93.69 86 HIS A N 1
ATOM 709 C CA . HIS A 1 86 ? -9.806 6.731 8.120 1.00 93.69 86 HIS A CA 1
ATOM 710 C C . HIS A 1 86 ? -8.948 7.974 7.842 1.00 93.69 86 HIS A C 1
ATOM 712 O O . HIS A 1 86 ? -7.754 7.849 7.582 1.00 93.69 86 HIS A O 1
ATOM 718 N N . GLU A 1 87 ? -9.516 9.174 7.972 1.00 94.69 87 GLU A N 1
ATOM 719 C CA . GLU A 1 87 ? -8.782 10.442 7.830 1.00 94.69 87 GLU A CA 1
ATOM 720 C C . GLU A 1 87 ? -7.602 10.556 8.811 1.00 94.69 87 GLU A C 1
ATOM 722 O O . GLU A 1 87 ? -6.565 11.136 8.487 1.00 94.69 87 GLU A O 1
ATOM 727 N N . LYS A 1 88 ? -7.709 9.941 9.998 1.00 95.00 88 LYS A N 1
ATOM 728 C CA . LYS A 1 88 ? -6.641 9.943 11.011 1.00 95.00 88 LYS A CA 1
ATOM 729 C C . LYS A 1 88 ? -5.428 9.096 10.616 1.00 95.00 88 LYS A C 1
ATOM 731 O O . LYS A 1 88 ? -4.372 9.229 11.227 1.00 95.00 88 LYS A O 1
ATOM 736 N N . LEU A 1 89 ? -5.558 8.221 9.616 1.00 93.50 89 LEU A N 1
ATOM 737 C CA . LEU A 1 89 ? -4.504 7.280 9.227 1.00 93.50 89 LEU A CA 1
ATOM 738 C C . LEU A 1 89 ? -3.427 7.932 8.352 1.00 93.50 89 LEU A C 1
ATOM 740 O O . LEU A 1 89 ? -2.289 7.464 8.320 1.00 93.50 89 LEU A O 1
ATOM 744 N N . ARG A 1 90 ? -3.777 9.017 7.648 1.00 93.56 90 ARG A N 1
ATOM 745 C CA . ARG A 1 90 ? -2.929 9.634 6.622 1.00 93.56 90 ARG A CA 1
ATOM 746 C C . ARG A 1 90 ? -1.615 10.169 7.179 1.00 93.56 90 ARG A C 1
ATOM 748 O O . ARG A 1 90 ? -0.556 9.805 6.674 1.00 93.56 90 ARG A O 1
ATOM 755 N N . GLU A 1 91 ? -1.666 11.054 8.172 1.00 95.44 91 GLU A N 1
ATOM 756 C CA . GLU A 1 91 ? -0.450 11.737 8.628 1.00 95.44 91 GLU A CA 1
ATOM 757 C C . GLU A 1 91 ? 0.552 10.780 9.292 1.00 95.44 91 GLU A C 1
ATOM 759 O O . GLU A 1 91 ? 1.710 10.785 8.875 1.00 95.44 91 GLU A O 1
ATOM 764 N N . PRO A 1 92 ? 0.150 9.870 10.206 1.00 94.69 92 PRO A N 1
ATOM 765 C CA . PRO A 1 92 ? 1.073 8.879 10.764 1.00 94.69 92 PRO A CA 1
ATOM 766 C C . PRO A 1 92 ? 1.765 8.021 9.697 1.00 94.69 92 PRO A C 1
ATOM 768 O O . PRO A 1 92 ? 2.958 7.723 9.813 1.00 94.69 92 PRO A O 1
ATOM 771 N N . LEU A 1 93 ? 1.031 7.656 8.637 1.00 92.94 93 LEU A N 1
ATOM 772 C CA . LEU A 1 93 ? 1.565 6.899 7.510 1.00 92.94 93 LEU A CA 1
ATOM 773 C C . LEU A 1 93 ? 2.617 7.704 6.736 1.00 92.94 93 LEU A C 1
ATOM 775 O O . LEU A 1 93 ? 3.693 7.182 6.442 1.00 92.94 93 LEU A O 1
ATOM 779 N N . LEU A 1 94 ? 2.335 8.973 6.425 1.00 94.12 94 LEU A N 1
ATOM 780 C CA . LEU A 1 94 ? 3.279 9.850 5.728 1.00 94.12 94 LEU A CA 1
ATOM 781 C C . LEU A 1 94 ? 4.526 10.126 6.572 1.00 94.12 94 LEU A C 1
ATOM 783 O O . LEU A 1 94 ? 5.640 10.047 6.056 1.00 94.12 94 LEU A O 1
ATOM 787 N N . GLU A 1 95 ? 4.361 10.399 7.865 1.00 94.94 95 GLU A N 1
ATOM 788 C CA . GLU A 1 95 ? 5.476 10.586 8.794 1.00 94.94 95 GLU A CA 1
ATOM 789 C C . GLU A 1 95 ? 6.378 9.352 8.849 1.00 94.94 95 GLU A C 1
ATOM 791 O O . GLU A 1 95 ? 7.596 9.489 8.790 1.00 94.94 95 GLU A O 1
ATOM 796 N N . PHE A 1 96 ? 5.804 8.145 8.904 1.00 93.19 96 PHE A N 1
ATOM 797 C CA . PHE A 1 96 ? 6.586 6.908 8.872 1.00 93.19 96 PHE A CA 1
ATOM 798 C C . PHE A 1 96 ? 7.416 6.775 7.590 1.00 93.19 96 PHE A C 1
ATOM 800 O O . PHE A 1 96 ? 8.595 6.442 7.662 1.00 93.19 96 PHE A O 1
ATOM 807 N N . HIS A 1 97 ? 6.844 7.077 6.421 1.00 92.81 97 HIS A N 1
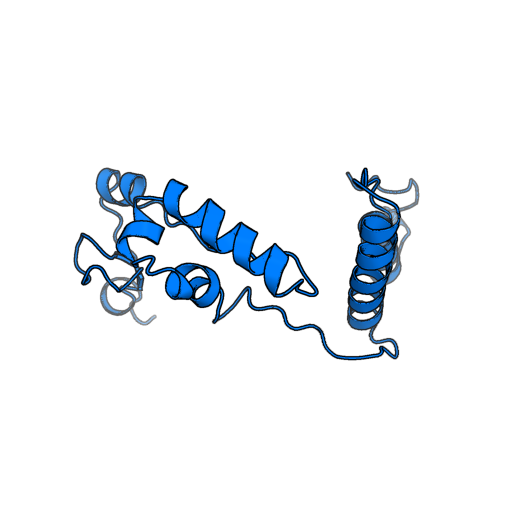ATOM 808 C CA . HIS A 1 97 ? 7.595 7.021 5.163 1.00 92.81 97 HIS A CA 1
ATOM 809 C C . HIS A 1 97 ? 8.723 8.048 5.126 1.00 92.81 97 HIS A C 1
ATOM 811 O O . HIS A 1 97 ? 9.827 7.721 4.696 1.00 92.81 97 HIS A O 1
ATOM 817 N N . ARG A 1 98 ? 8.464 9.276 5.594 1.00 92.81 98 ARG A N 1
ATOM 818 C CA . ARG A 1 98 ? 9.478 10.337 5.670 1.00 92.81 98 ARG A CA 1
ATOM 819 C C . ARG A 1 98 ? 10.631 9.935 6.589 1.00 92.81 98 ARG A C 1
ATOM 821 O O . ARG A 1 98 ? 11.778 10.104 6.196 1.00 92.81 98 ARG A O 1
ATOM 828 N N . GLU A 1 99 ? 10.316 9.382 7.757 1.00 94.31 99 GLU A N 1
ATOM 829 C CA . GLU A 1 99 ? 11.274 9.018 8.806 1.00 94.31 99 GLU A CA 1
ATOM 830 C C . GLU A 1 99 ? 12.076 7.752 8.477 1.00 94.31 99 GLU A C 1
ATOM 832 O O . GLU A 1 99 ? 13.301 7.770 8.531 1.00 94.31 99 GLU A O 1
ATOM 837 N N . PHE A 1 100 ? 11.398 6.660 8.116 1.00 91.44 100 PHE A N 1
ATOM 838 C CA . PHE A 1 100 ? 12.026 5.341 7.971 1.00 91.44 100 PHE A CA 1
ATOM 839 C C . PHE A 1 100 ? 12.436 5.004 6.543 1.00 91.44 100 PHE A C 1
ATOM 841 O O . PHE A 1 100 ? 13.238 4.092 6.352 1.00 91.44 100 PHE A O 1
ATOM 848 N N . GLN A 1 101 ? 11.913 5.723 5.543 1.00 90.88 101 GLN A N 1
ATOM 849 C CA . GLN A 1 101 ? 12.324 5.576 4.145 1.00 90.88 101 GLN A CA 1
ATOM 850 C C . GLN A 1 101 ? 12.325 4.106 3.654 1.00 90.88 101 GLN A C 1
ATOM 852 O O . GLN A 1 101 ? 13.344 3.656 3.112 1.00 90.88 101 GLN A O 1
ATOM 857 N N . PRO A 1 102 ? 11.210 3.358 3.830 1.00 90.31 102 PRO A N 1
ATOM 858 C CA . PRO A 1 102 ? 11.163 1.908 3.631 1.00 90.31 102 PRO A CA 1
ATOM 859 C C . PRO A 1 102 ? 11.523 1.487 2.199 1.00 90.31 102 PRO A C 1
ATOM 861 O O . PRO A 1 102 ? 11.484 2.282 1.258 1.00 90.31 102 PRO A O 1
ATOM 864 N N . ASP A 1 103 ? 11.885 0.214 2.029 1.00 90.81 103 ASP A N 1
ATOM 865 C CA . ASP A 1 103 ? 12.238 -0.351 0.719 1.00 90.81 103 ASP A CA 1
ATOM 866 C C . ASP A 1 103 ? 11.056 -0.417 -0.247 1.00 90.81 103 ASP A C 1
ATOM 868 O O . ASP A 1 103 ? 11.234 -0.294 -1.458 1.00 90.81 103 ASP A O 1
ATOM 872 N N . VAL A 1 104 ? 9.857 -0.612 0.299 1.00 90.12 104 VAL A N 1
ATOM 873 C CA . VAL A 1 104 ? 8.595 -0.693 -0.432 1.00 90.12 104 VAL A CA 1
ATOM 874 C C . VAL A 1 104 ? 7.595 0.291 0.153 1.00 90.12 104 VAL A C 1
ATOM 876 O O . VAL A 1 104 ? 7.698 0.682 1.316 1.00 90.12 104 VAL A O 1
ATOM 879 N N . ALA A 1 105 ? 6.625 0.704 -0.663 1.00 87.94 105 ALA A N 1
ATOM 880 C CA . ALA A 1 105 ? 5.510 1.498 -0.173 1.00 87.94 105 ALA A CA 1
ATOM 881 C C . ALA A 1 105 ? 4.729 0.677 0.851 1.00 87.94 105 ALA A C 1
ATOM 883 O O . ALA A 1 105 ? 4.336 -0.457 0.580 1.00 87.94 105 ALA A O 1
ATOM 884 N N . VAL A 1 106 ? 4.502 1.265 2.017 1.00 88.56 106 VAL A N 1
ATOM 885 C CA . VAL A 1 106 ? 3.793 0.605 3.098 1.00 88.56 106 VAL A CA 1
ATOM 886 C C . VAL A 1 106 ? 2.391 1.181 3.215 1.00 88.56 106 VAL A C 1
ATOM 888 O O . VAL A 1 106 ? 2.186 2.387 3.104 1.00 88.56 106 VAL A O 1
ATOM 891 N N . GLY A 1 107 ? 1.410 0.314 3.436 1.00 86.69 107 GLY A N 1
ATOM 892 C CA . GLY A 1 107 ? 0.027 0.703 3.680 1.00 86.69 107 GLY A CA 1
ATOM 893 C C . GLY A 1 107 ? -0.449 0.259 5.055 1.00 86.69 107 GLY A C 1
ATOM 894 O O . GLY A 1 107 ? 0.102 -0.663 5.655 1.00 86.69 107 GLY A O 1
ATOM 895 N N . VAL A 1 108 ? -1.518 0.896 5.517 1.00 87.75 108 VAL A N 1
ATOM 896 C CA . VAL A 1 108 ? -2.391 0.351 6.561 1.00 87.75 10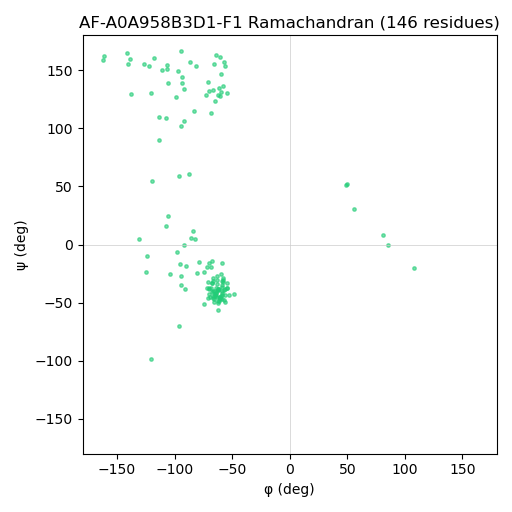8 VAL A CA 1
ATOM 897 C C . VAL A 1 108 ? -3.700 -0.096 5.928 1.00 87.75 108 VAL A C 1
ATOM 899 O O . VAL A 1 108 ? -4.074 0.415 4.874 1.00 87.75 108 VAL A O 1
ATOM 902 N N . LEU A 1 109 ? -4.386 -1.052 6.553 1.00 85.94 109 LEU A N 1
ATOM 903 C CA . LEU A 1 109 ? -5.669 -1.561 6.071 1.00 85.94 109 LEU A CA 1
ATOM 904 C C . LEU A 1 109 ? -6.820 -0.818 6.771 1.00 85.94 109 LEU A C 1
ATOM 906 O O . LEU A 1 109 ? -7.099 -1.119 7.932 1.00 85.94 109 LEU A O 1
ATOM 910 N N . PRO A 1 110 ? -7.483 0.157 6.114 1.00 90.94 110 PRO A N 1
ATOM 911 C CA . PRO A 1 110 ? -8.720 0.724 6.633 1.00 90.94 110 PRO A CA 1
ATOM 912 C C . PRO A 1 110 ? -9.856 -0.288 6.465 1.00 90.94 110 PRO A C 1
ATOM 914 O O . PRO A 1 110 ? -10.087 -0.805 5.370 1.00 90.94 110 PRO A O 1
ATOM 917 N N . TYR A 1 111 ? -10.589 -0.550 7.542 1.00 93.75 111 TYR A N 1
ATOM 918 C CA . TYR A 1 111 ? -11.746 -1.439 7.509 1.00 93.75 111 TYR A CA 1
ATOM 919 C C . TYR A 1 111 ? -13.039 -0.646 7.289 1.00 93.75 111 TYR A C 1
ATOM 921 O O . TYR A 1 111 ? -13.159 0.469 7.794 1.00 93.75 111 TYR A O 1
ATOM 929 N N . PRO A 1 112 ? -14.028 -1.174 6.549 1.00 95.25 112 PRO A N 1
ATOM 930 C CA . PRO A 1 112 ? -15.231 -0.432 6.181 1.00 95.25 112 PRO A CA 1
ATOM 931 C C . PRO A 1 112 ? -16.335 -0.5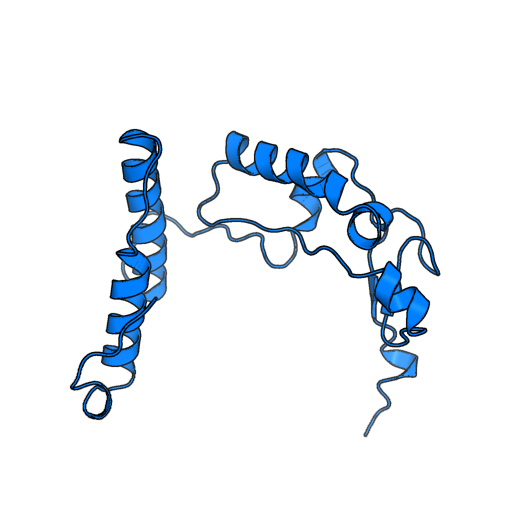45 7.249 1.00 95.25 112 PRO A C 1
ATOM 933 O O . PRO A 1 112 ? -17.438 -1.009 6.958 1.00 95.25 112 PRO A O 1
ATOM 936 N N . GLY A 1 113 ? -16.069 -0.092 8.481 1.00 94.69 113 GLY A N 1
ATOM 937 C CA . GLY A 1 113 ? -16.978 -0.271 9.624 1.00 94.69 113 GLY A CA 1
ATOM 938 C C . GLY A 1 113 ? -18.410 0.202 9.378 1.00 94.69 113 GLY A C 1
ATOM 939 O O . GLY A 1 113 ? -19.357 -0.521 9.656 1.00 94.69 113 GLY A O 1
ATOM 940 N N . ARG A 1 114 ? -18.587 1.373 8.749 1.00 95.19 114 ARG A N 1
ATOM 941 C CA . ARG A 1 114 ? -19.928 1.906 8.428 1.00 95.19 114 ARG A CA 1
ATOM 942 C C . ARG A 1 114 ? -20.720 0.994 7.490 1.00 95.19 114 ARG A C 1
ATOM 944 O O . ARG A 1 114 ? -21.932 0.863 7.630 1.00 95.19 114 ARG A O 1
ATOM 951 N N . SER A 1 115 ? -20.046 0.392 6.510 1.00 96.56 115 SER A N 1
ATOM 952 C CA . SER A 1 115 ? -20.679 -0.563 5.597 1.00 96.56 115 SER A CA 1
ATOM 953 C C . SER A 1 115 ? -21.020 -1.862 6.321 1.00 96.56 115 SER A C 1
ATOM 955 O O . SER A 1 115 ? -22.069 -2.439 6.058 1.00 96.56 115 SER A O 1
ATOM 957 N N . TRP A 1 116 ? -20.163 -2.304 7.244 1.00 96.38 116 TRP A N 1
ATOM 958 C CA . TRP A 1 116 ? -20.416 -3.483 8.067 1.00 96.38 116 TRP A CA 1
ATOM 959 C C . TRP A 1 116 ? -21.589 -3.305 9.029 1.00 96.38 116 TRP A C 1
ATOM 961 O O . TRP A 1 116 ? -22.402 -4.220 9.133 1.00 96.38 116 TRP A O 1
ATOM 971 N N . ASP A 1 117 ? -21.731 -2.130 9.645 1.00 95.38 117 ASP A N 1
ATOM 972 C CA . ASP A 1 117 ? -22.890 -1.796 10.480 1.00 95.38 117 ASP A CA 1
ATOM 973 C C . ASP A 1 117 ? -24.192 -1.843 9.670 1.00 95.38 117 ASP A C 1
ATOM 975 O O . ASP A 1 117 ? -25.172 -2.448 10.096 1.00 95.38 117 ASP A O 1
ATOM 979 N N . LEU A 1 118 ? -24.198 -1.237 8.475 1.00 96.94 118 LEU A N 1
ATOM 980 C CA . LEU A 1 118 ? -25.385 -1.171 7.616 1.00 96.94 118 LEU A CA 1
ATOM 981 C C . LEU A 1 118 ? -25.846 -2.553 7.137 1.00 96.94 118 LEU A C 1
ATOM 983 O O . LEU A 1 118 ? -27.043 -2.793 6.995 1.00 96.94 118 LEU A O 1
ATOM 987 N N . LEU A 1 119 ? -24.893 -3.434 6.840 1.00 96.75 119 LEU A N 1
ATOM 988 C CA . LEU A 1 119 ? -25.153 -4.764 6.292 1.00 96.75 119 LEU A CA 1
ATOM 989 C C . LEU A 1 119 ? -25.298 -5.841 7.370 1.00 96.75 119 LEU A C 1
ATOM 991 O O . LEU A 1 119 ? -25.493 -7.002 7.017 1.00 96.75 119 LEU A O 1
ATOM 995 N N . ASP A 1 120 ? -25.174 -5.473 8.649 1.00 92.56 120 ASP A N 1
ATOM 996 C CA . ASP A 1 120 ? -25.130 -6.415 9.768 1.00 92.56 120 ASP A CA 1
ATOM 997 C C . ASP A 1 120 ? -24.115 -7.546 9.506 1.00 92.56 120 ASP A C 1
ATOM 999 O O . ASP A 1 120 ? -24.420 -8.741 9.547 1.00 92.56 120 ASP A O 1
ATOM 1003 N N . PHE A 1 121 ? -22.894 -7.144 9.140 1.00 93.44 121 PHE A N 1
ATOM 1004 C CA . PHE A 1 121 ? -21.838 -8.054 8.709 1.00 93.44 121 PHE A CA 1
ATOM 1005 C C . PHE A 1 121 ? -21.494 -9.079 9.803 1.00 93.44 121 PHE A C 1
ATOM 1007 O O . PHE A 1 121 ? -21.272 -8.717 10.957 1.00 93.44 121 PHE A O 1
ATOM 1014 N N . LYS A 1 122 ? -21.439 -10.368 9.435 1.00 90.81 122 LYS A N 1
ATOM 1015 C CA . LYS A 1 122 ? -21.384 -11.485 10.402 1.00 90.81 122 LYS A CA 1
ATOM 1016 C C . LYS A 1 122 ? -20.021 -12.146 10.579 1.00 90.81 122 LYS A C 1
ATOM 1018 O O . LYS A 1 122 ? -19.764 -12.713 11.633 1.00 90.81 122 LYS A O 1
ATOM 1023 N N . LEU A 1 123 ? -19.142 -12.080 9.577 1.00 91.44 123 LEU A N 1
ATOM 1024 C CA . LEU A 1 123 ? -17.885 -12.844 9.603 1.00 91.44 123 LEU A CA 1
ATOM 1025 C C . LEU A 1 123 ? -16.843 -12.265 10.570 1.00 91.44 123 LEU A C 1
ATOM 1027 O O . LEU A 1 123 ? -15.959 -12.988 11.029 1.00 91.44 123 LEU A O 1
ATOM 1031 N N . TYR A 1 124 ? -16.949 -10.972 10.881 1.00 93.12 124 TYR A N 1
ATOM 1032 C CA . TYR A 1 124 ? -16.070 -10.280 11.816 1.00 93.12 124 TYR A CA 1
ATOM 1033 C C . TYR A 1 124 ? -16.866 -9.654 12.952 1.00 93.12 124 TYR A C 1
ATOM 1035 O O . TYR A 1 124 ? -18.014 -9.253 12.786 1.00 93.12 124 TYR A O 1
ATOM 1043 N N . VAL A 1 125 ? -16.196 -9.498 14.086 1.00 94.12 125 VAL A N 1
ATOM 1044 C CA . VAL A 1 125 ? -16.517 -8.487 15.095 1.00 94.12 125 VAL A CA 1
ATOM 1045 C C . VAL A 1 125 ? -15.401 -7.449 15.120 1.00 94.12 125 VAL A C 1
ATOM 1047 O O . VAL A 1 125 ? -14.257 -7.781 14.806 1.00 94.12 125 VAL A O 1
ATOM 1050 N N . TRP A 1 126 ? -15.709 -6.198 15.459 1.00 95.62 126 TRP A N 1
ATOM 1051 C CA . TRP A 1 126 ? -14.750 -5.092 15.343 1.00 95.62 126 TRP A CA 1
ATOM 1052 C C . TRP A 1 126 ? -14.818 -4.086 16.497 1.00 95.62 126 TRP A C 1
ATOM 1054 O O . TRP A 1 126 ? -15.761 -4.083 17.299 1.00 95.62 126 TRP A O 1
ATOM 1064 N N . GLY A 1 127 ? -13.772 -3.261 16.601 1.00 94.06 127 GLY A N 1
ATOM 1065 C CA . GLY A 1 127 ? -13.664 -2.188 17.592 1.00 94.06 127 GLY A CA 1
ATOM 1066 C C . GLY A 1 127 ? -14.770 -1.150 17.423 1.00 94.06 127 GLY A C 1
ATOM 1067 O O . GLY A 1 127 ? -15.048 -0.720 16.305 1.00 94.06 127 GLY A O 1
ATOM 1068 N N . GLY A 1 128 ? -15.401 -0.742 18.527 1.00 86.50 128 GLY A N 1
ATOM 1069 C CA . GLY A 1 128 ? -16.575 0.146 18.516 1.00 86.50 128 GLY A CA 1
ATOM 1070 C C . GLY A 1 128 ? -17.907 -0.588 18.329 1.00 86.50 128 GLY A C 1
ATOM 1071 O O . GLY A 1 128 ? -18.961 0.042 18.340 1.00 86.50 128 GLY A O 1
ATOM 1072 N N . GLN A 1 129 ? -17.860 -1.917 18.198 1.00 89.38 129 GLN A N 1
ATOM 1073 C CA . GLN A 1 129 ? -19.021 -2.798 18.219 1.00 89.38 129 GLN A CA 1
ATOM 1074 C C . GLN A 1 129 ? -18.883 -3.809 19.370 1.00 89.38 129 GLN A C 1
ATOM 1076 O O . GLN A 1 129 ? -19.182 -3.481 20.515 1.00 89.38 129 GLN A O 1
ATOM 1081 N N . LYS A 1 130 ? -18.426 -5.039 19.090 1.00 92.69 130 LYS A N 1
ATOM 1082 C CA . LYS A 1 130 ? -18.257 -6.103 20.099 1.00 92.69 130 LYS A CA 1
ATOM 1083 C C . LYS A 1 130 ? -16.823 -6.234 20.627 1.00 92.69 130 LYS A C 1
ATOM 1085 O O . LYS A 1 130 ? -16.600 -7.017 21.548 1.00 92.69 130 LYS A O 1
ATOM 1090 N N . LEU A 1 131 ? -15.856 -5.502 20.066 1.00 95.38 131 LEU A N 1
ATOM 1091 C CA . LEU A 1 131 ? -14.484 -5.454 20.579 1.00 95.38 131 LEU A CA 1
ATOM 1092 C C . LEU A 1 131 ? -14.191 -4.121 21.287 1.00 95.38 131 LEU A C 1
ATOM 1094 O O . LEU A 1 131 ? -14.746 -3.092 20.893 1.00 95.38 131 LEU A O 1
ATOM 1098 N N . PRO A 1 132 ? -13.281 -4.116 22.281 1.00 95.06 132 PRO A N 1
ATOM 1099 C CA . PRO A 1 132 ? -12.727 -2.887 22.840 1.00 95.06 132 PRO A CA 1
ATOM 1100 C C . PRO A 1 132 ? -12.077 -1.996 21.774 1.00 95.06 132 PRO A C 1
ATOM 1102 O O . PRO A 1 132 ? -11.547 -2.489 20.778 1.00 95.06 132 PRO A O 1
ATOM 1105 N N . ASP A 1 133 ? -12.041 -0.687 22.028 1.00 93.69 133 ASP A N 1
ATOM 1106 C CA . ASP A 1 133 ? -11.610 0.322 21.049 1.00 93.69 133 ASP A CA 1
ATOM 1107 C C . ASP A 1 133 ? -10.176 0.148 20.528 1.00 93.69 133 ASP A C 1
ATOM 1109 O O . ASP A 1 133 ? -9.849 0.591 19.426 1.00 93.69 133 ASP A O 1
ATOM 1113 N N . ASN A 1 134 ? -9.302 -0.496 21.303 1.00 93.19 134 ASN A N 1
ATOM 1114 C CA . ASN A 1 134 ? -7.908 -0.723 20.927 1.00 93.19 134 ASN A CA 1
ATOM 1115 C C . ASN A 1 134 ? -7.715 -1.893 19.943 1.00 93.19 134 ASN A C 1
ATOM 1117 O O . ASN A 1 134 ? -6.638 -1.998 19.342 1.00 93.19 134 ASN A O 1
ATOM 1121 N N . LEU A 1 135 ? -8.723 -2.754 19.765 1.00 92.94 135 LEU A N 1
ATOM 1122 C CA . LEU A 1 135 ? -8.716 -3.881 18.829 1.00 92.94 135 LEU A CA 1
ATOM 1123 C C . LEU A 1 135 ? -9.422 -3.513 17.520 1.00 92.94 135 LEU A C 1
ATOM 1125 O O . LEU A 1 135 ? -10.338 -2.695 17.507 1.00 92.94 135 LEU A O 1
ATOM 1129 N N . VAL A 1 136 ? -8.981 -4.110 16.409 1.00 93.38 136 VAL A N 1
ATOM 1130 C CA . VAL A 1 136 ? -9.484 -3.758 15.071 1.00 93.38 136 VAL A CA 1
ATOM 1131 C C . VAL A 1 136 ? -10.584 -4.711 14.628 1.00 93.38 136 VAL A C 1
ATOM 1133 O O . VAL A 1 136 ? -11.745 -4.313 14.592 1.00 93.38 136 VAL A O 1
ATOM 1136 N N . ILE A 1 137 ? -10.231 -5.967 14.338 1.00 93.88 137 ILE A N 1
ATOM 1137 C CA . ILE A 1 137 ? -11.162 -7.020 13.927 1.00 93.88 137 ILE A CA 1
ATOM 1138 C C . ILE A 1 137 ? -10.804 -8.362 14.567 1.00 93.88 137 ILE A C 1
ATOM 1140 O O . ILE A 1 137 ? -9.644 -8.612 14.888 1.00 93.88 137 ILE A O 1
ATOM 1144 N N . GLN A 1 138 ? -11.796 -9.237 14.692 1.00 92.12 138 GLN A N 1
ATOM 1145 C CA . GLN A 1 138 ? -11.632 -10.651 15.017 1.00 92.12 138 GLN A CA 1
ATOM 1146 C C . GLN A 1 138 ? -12.582 -11.471 14.141 1.00 92.12 138 GLN A C 1
ATOM 1148 O O . GLN A 1 138 ? -13.778 -11.181 14.078 1.00 92.12 138 GLN A O 1
ATOM 1153 N N . ALA A 1 139 ? -12.047 -12.498 13.477 1.00 92.00 139 ALA A N 1
ATOM 1154 C CA . ALA A 1 139 ? -12.831 -13.485 12.737 1.00 92.00 139 ALA A CA 1
ATOM 1155 C C . ALA A 1 139 ? -13.679 -14.332 13.685 1.00 92.00 139 ALA A C 1
ATOM 1157 O O . ALA A 1 139 ? -13.180 -14.823 14.701 1.00 92.00 139 ALA A O 1
ATOM 1158 N N . VAL A 1 140 ? -14.956 -14.503 13.340 1.00 90.69 140 VAL A N 1
ATOM 1159 C CA . VAL A 1 140 ? -15.911 -15.342 14.076 1.00 90.69 140 VAL A CA 1
ATOM 1160 C C . VAL A 1 140 ? -15.985 -16.719 13.412 1.00 90.69 140 VAL A C 1
ATOM 1162 O O . VAL A 1 140 ? -17.023 -17.152 12.924 1.00 90.69 140 VAL A O 1
ATOM 1165 N N . GLU A 1 141 ? -14.846 -17.407 13.333 1.00 82.75 141 GLU A N 1
ATOM 1166 C CA . GLU A 1 141 ? -14.740 -18.653 12.561 1.00 82.75 141 GLU A CA 1
ATOM 1167 C C . GLU A 1 141 ? -15.569 -19.785 13.178 1.00 82.75 141 GLU A C 1
ATOM 1169 O O . GLU A 1 141 ? -16.277 -20.477 12.461 1.00 82.75 141 GLU A O 1
ATOM 1174 N N . GLY A 1 142 ? -15.577 -19.928 14.506 1.00 75.19 142 GLY A N 1
ATOM 1175 C CA . GLY A 1 142 ? -16.276 -21.033 15.177 1.00 75.19 142 GLY A CA 1
ATOM 1176 C C . GLY A 1 142 ? -17.808 -21.011 15.083 1.00 75.19 142 GLY A C 1
ATOM 1177 O O . GLY A 1 142 ? -18.439 -22.015 15.394 1.00 75.19 142 GLY A O 1
ATOM 1178 N N . GLU A 1 143 ? -18.413 -19.892 14.677 1.00 73.81 143 GLU A N 1
ATOM 1179 C CA . GLU A 1 143 ? -19.868 -19.787 14.482 1.00 73.81 143 GLU A CA 1
ATOM 1180 C C . GLU A 1 143 ? -20.274 -20.040 13.021 1.00 73.81 143 GLU A C 1
ATOM 1182 O O . GLU A 1 143 ? -21.384 -20.499 12.760 1.00 73.81 143 GLU A O 1
ATOM 1187 N N . TYR A 1 144 ? -19.378 -19.761 12.066 1.00 68.88 144 TYR A N 1
ATOM 1188 C CA . TYR A 1 144 ? -19.712 -19.709 10.637 1.00 68.88 144 TYR A CA 1
ATOM 1189 C C . TYR A 1 144 ? -18.868 -20.636 9.746 1.00 68.88 144 TYR A C 1
ATOM 1191 O O . TYR A 1 144 ? -19.210 -20.821 8.581 1.00 68.88 144 TYR A O 1
ATOM 1199 N N . MET A 1 145 ? -17.800 -21.240 10.270 1.00 69.31 145 MET A N 1
ATOM 1200 C CA . MET A 1 145 ? -17.004 -22.286 9.620 1.00 69.31 145 MET A CA 1
ATOM 1201 C C . MET A 1 145 ? -17.181 -23.587 10.405 1.00 69.31 145 MET A C 1
ATOM 1203 O O . MET A 1 145 ? -16.465 -23.861 11.368 1.00 69.31 145 MET A O 1
ATOM 1207 N N . MET A 1 146 ? -18.188 -24.365 10.010 1.00 75.69 146 MET A N 1
ATOM 1208 C CA . MET A 1 146 ? -18.465 -25.679 10.592 1.00 75.69 146 MET A CA 1
ATOM 1209 C C . MET A 1 146 ? -17.555 -26.742 9.958 1.00 75.69 146 MET A C 1
ATOM 1211 O O . MET A 1 146 ? -17.136 -26.557 8.817 1.00 75.69 146 MET A O 1
ATOM 1215 N N . PRO A 1 147 ? -17.249 -27.844 10.664 1.00 80.38 147 PRO A N 1
ATOM 1216 C CA . PRO A 1 147 ? -16.564 -28.982 10.059 1.00 80.38 147 PRO A CA 1
ATOM 1217 C C . PRO A 1 147 ? -17.375 -29.563 8.894 1.00 80.38 147 PRO A C 1
ATOM 1219 O O . PRO A 1 147 ? -18.608 -29.581 8.961 1.00 80.38 147 PRO A O 1
ATOM 1222 N N . ASP A 1 148 ? -16.666 -30.073 7.890 1.00 67.00 148 ASP A N 1
ATOM 1223 C CA . ASP A 1 148 ? -17.220 -30.882 6.797 1.00 67.00 148 ASP A CA 1
ATOM 1224 C C . ASP A 1 148 ? -17.608 -32.295 7.272 1.00 67.00 148 ASP A C 1
ATOM 1226 O O . ASP A 1 148 ? -16.849 -32.886 8.083 1.00 67.00 148 ASP A O 1
#

Solvent-accessible surface area (backbone atoms only — not comparable to full-atom values): 9072 Å² total; per-residue (Å²): 131,90,75,81,58,96,60,53,88,78,48,52,74,66,55,53,49,49,55,53,50,51,48,60,74,64,51,93,73,91,62,97,40,74,65,55,45,53,57,46,51,57,34,52,50,48,53,49,28,56,74,70,71,44,92,66,95,69,88,81,70,74,48,73,77,92,45,28,64,54,53,34,40,79,71,71,55,39,17,29,34,40,27,71,38,60,81,70,48,52,60,38,47,51,51,46,47,72,74,67,59,61,67,53,94,79,57,70,82,72,43,66,42,70,61,35,65,76,64,64,52,71,64,49,42,30,22,79,71,84,34,61,48,76,40,50,74,44,77,43,48,88,85,75,57,74,87,134

Sequence (148 aa):
MFVRPDNWNQMTPLERRKARLDAWQNAPVEFVSPEAEAAYKVRIERLRKIYDMEPHDRPIADPFMGASEYIVRRKGVQGTDLVYNHEKLREPLLEFHREFQPDVAVGVLPYPGRSWDLLDFKLYVWGGQKLPDNLVIQAVEGEYMMPD

pLDDT: mean 91.76, std 7.18, range [62.16, 98.12]

Secondary structure (DSSP, 8-state):
-PPPPTTTTTS-HHHHHHHHHHHHHT-----SSHHHHHHHHHHHHHHHHHHTT---SS-----TTTTTTHHHHTTT--HHHHHH-GGGGHHHHHHHHHHH--SS--------HHHHHHTT--SEEEBTTTB-TT--EEE-HHHH----

Foldseek 3Di:
DQDQPPCNVVDDPVVVVVSVLVCVLPPDDDDPDPVRVVLSNLLSVQVSCVVVVHDHDDDFDACQPDCLVVLLVVVVDALVCLEPVVVSRPPSQVVCCVPVVGSDRGHHRRHPNVVCVVVVPDQWDADPGPDPRRGHIDGPCVVPPDDD